Protein AF-A0A2N4XDA5-F1 (afdb_monomer_lite)

Radius of gyration: 23.91 Å; chains: 1; bounding box: 59×60×75 Å

pLDDT: mean 78.43, std 13.92, range [38.91, 96.31]

Secondary structure (DSSP, 8-state):
--------HHHHHHHHHHHHHHT-EEEEEE--STHHHH-S--EEEEEE-PPPHHHHHHHHHHHHT----GGGGSSSHHHHHHHHHHHHHHHHHHHHHHHHH-SHHHHHHHHHHHHHHHHHHS-HHHHHHHHHHHHHHH-HHHHHHHHHHHHHT-TTS-------PPP-

Structure (mmCIF, N/CA/C/O backbone):
data_AF-A0A2N4XDA5-F1
#
_entry.id   AF-A0A2N4XDA5-F1
#
loop_
_atom_site.group_PDB
_atom_site.id
_atom_site.type_symbol
_atom_site.label_atom_id
_atom_site.label_alt_id
_atom_site.label_comp_id
_atom_site.label_asym_id
_atom_site.label_entity_id
_atom_site.label_seq_id
_atom_site.pdbx_PDB_ins_code
_atom_site.Cartn_x
_atom_site.Cartn_y
_atom_site.Cartn_z
_atom_site.occupancy
_atom_site.B_iso_or_equiv
_atom_site.auth_seq_id
_atom_site.auth_comp_id
_atom_site.auth_asym_id
_atom_site.auth_atom_id
_atom_site.pdbx_PDB_model_num
ATOM 1 N N . MET A 1 1 ? 40.075 -31.226 -6.809 1.00 38.91 1 MET A N 1
ATOM 2 C CA . MET A 1 1 ? 40.296 -29.838 -7.259 1.00 38.91 1 MET A CA 1
ATOM 3 C C . MET A 1 1 ? 39.032 -29.074 -6.913 1.00 38.91 1 MET A C 1
ATOM 5 O O . MET A 1 1 ? 38.070 -29.148 -7.659 1.00 38.91 1 MET A O 1
ATOM 9 N N . PHE A 1 2 ? 38.969 -28.500 -5.709 1.00 46.88 2 PHE A N 1
ATOM 10 C CA . PHE A 1 2 ? 37.828 -27.682 -5.305 1.00 46.88 2 PHE A CA 1
ATOM 11 C C . PHE A 1 2 ? 38.041 -26.303 -5.912 1.00 46.88 2 PHE A C 1
ATOM 13 O O . PHE A 1 2 ? 38.997 -25.608 -5.574 1.00 46.88 2 PHE A O 1
ATOM 20 N N . GLU A 1 3 ? 37.215 -25.983 -6.897 1.00 49.53 3 GLU A N 1
ATOM 21 C CA . GLU A 1 3 ? 37.146 -24.672 -7.518 1.00 49.53 3 GLU A CA 1
ATOM 22 C C . GLU A 1 3 ? 36.854 -23.653 -6.411 1.00 49.53 3 GLU A C 1
ATOM 24 O O . GLU A 1 3 ? 35.867 -23.784 -5.683 1.00 49.53 3 GLU A O 1
ATOM 29 N N . ASN A 1 4 ? 37.750 -22.680 -6.226 1.00 51.00 4 ASN A N 1
ATOM 30 C CA . ASN A 1 4 ? 37.496 -21.543 -5.354 1.00 51.00 4 ASN A CA 1
ATOM 31 C C . ASN A 1 4 ? 36.300 -20.784 -5.938 1.00 51.00 4 ASN A C 1
ATOM 33 O O . ASN A 1 4 ? 36.462 -19.951 -6.829 1.00 51.00 4 ASN A O 1
ATOM 37 N N . LEU A 1 5 ? 35.097 -21.100 -5.454 1.00 59.81 5 LEU A N 1
ATOM 38 C CA . LEU A 1 5 ? 33.917 -20.263 -5.605 1.00 59.81 5 LEU A CA 1
ATOM 39 C C . LEU A 1 5 ? 34.276 -18.913 -4.992 1.00 59.81 5 LEU A C 1
ATOM 41 O O . LEU A 1 5 ? 34.318 -18.755 -3.775 1.00 59.81 5 LEU A O 1
ATOM 45 N N . ASN A 1 6 ? 34.640 -17.982 -5.865 1.00 66.69 6 ASN A N 1
ATOM 46 C CA . ASN A 1 6 ? 35.059 -16.634 -5.532 1.00 66.69 6 ASN A CA 1
ATOM 47 C C . ASN A 1 6 ? 33.872 -15.949 -4.835 1.00 66.69 6 ASN A C 1
ATOM 49 O O . ASN A 1 6 ? 32.930 -15.504 -5.494 1.00 66.69 6 ASN A O 1
ATOM 53 N N . PHE A 1 7 ? 33.856 -15.988 -3.500 1.00 73.88 7 PHE A N 1
ATOM 54 C CA . PHE A 1 7 ? 32.813 -15.383 -2.682 1.00 73.88 7 PHE A CA 1
ATOM 55 C C . PHE A 1 7 ? 32.861 -13.873 -2.908 1.00 73.88 7 PHE A C 1
ATOM 57 O O . PHE A 1 7 ? 33.803 -13.208 -2.482 1.00 73.88 7 PHE A O 1
ATOM 64 N N . ASP A 1 8 ? 31.872 -13.346 -3.629 1.00 84.56 8 ASP A N 1
ATOM 65 C CA . ASP A 1 8 ? 31.726 -11.912 -3.856 1.00 84.56 8 ASP A CA 1
ATOM 66 C C . ASP A 1 8 ? 30.859 -11.326 -2.730 1.00 84.56 8 ASP A C 1
ATOM 68 O O . ASP A 1 8 ? 29.635 -11.515 -2.749 1.00 84.56 8 ASP A O 1
ATOM 72 N N . PRO A 1 9 ? 31.459 -10.626 -1.747 1.00 85.44 9 PRO A N 1
ATOM 73 C CA . PRO A 1 9 ? 30.733 -10.106 -0.592 1.00 85.44 9 PRO A CA 1
ATOM 74 C C . PRO A 1 9 ? 29.618 -9.145 -1.011 1.00 85.44 9 PRO A C 1
ATOM 76 O O . PRO A 1 9 ? 28.549 -9.156 -0.412 1.00 85.44 9 PRO A O 1
ATOM 79 N N . ARG A 1 10 ? 29.797 -8.397 -2.109 1.00 78.38 10 ARG A N 1
ATOM 80 C CA . ARG A 1 10 ? 28.781 -7.451 -2.590 1.00 78.38 10 ARG A CA 1
ATOM 81 C C . ARG A 1 10 ? 27.543 -8.161 -3.121 1.00 78.38 10 ARG A C 1
ATOM 83 O O . ARG A 1 10 ? 26.430 -7.704 -2.899 1.00 78.38 10 ARG A O 1
ATOM 90 N N . ARG A 1 11 ? 27.713 -9.297 -3.802 1.00 78.56 11 ARG A N 1
ATOM 91 C CA . ARG A 1 11 ? 26.576 -10.111 -4.262 1.00 78.56 11 ARG A CA 1
ATOM 92 C C . ARG A 1 11 ? 25.841 -10.767 -3.103 1.00 78.56 11 ARG A C 1
ATOM 94 O O . ARG A 1 11 ? 24.620 -10.868 -3.164 1.00 78.56 11 ARG A O 1
ATOM 101 N N . ALA A 1 12 ? 26.564 -11.193 -2.069 1.00 79.12 12 ALA A N 1
ATOM 102 C CA . ALA A 1 12 ? 25.955 -11.722 -0.855 1.00 79.12 12 ALA A CA 1
ATOM 103 C C . ALA A 1 12 ? 25.144 -10.639 -0.121 1.00 79.12 12 ALA A C 1
ATOM 105 O O . ALA A 1 12 ? 23.977 -10.867 0.180 1.00 79.12 12 ALA A O 1
ATOM 106 N N . GLU A 1 13 ? 25.704 -9.438 0.053 1.00 75.69 13 GLU A N 1
ATOM 107 C CA . GLU A 1 13 ? 25.011 -8.276 0.633 1.00 75.69 13 GLU A CA 1
ATOM 108 C C . GLU A 1 13 ? 23.758 -7.885 -0.167 1.00 75.69 13 GLU A C 1
ATOM 110 O O . GLU A 1 13 ? 22.692 -7.669 0.409 1.00 75.69 13 GLU A O 1
ATOM 115 N N . MET A 1 14 ? 23.853 -7.846 -1.503 1.00 71.94 14 MET A N 1
ATOM 116 C CA . MET A 1 14 ? 22.703 -7.579 -2.376 1.00 71.94 14 MET A CA 1
ATOM 117 C C . MET A 1 14 ? 21.626 -8.660 -2.250 1.00 71.94 14 MET A C 1
ATOM 119 O O . MET A 1 14 ? 20.447 -8.342 -2.138 1.00 71.94 14 MET A O 1
ATOM 123 N N . HIS A 1 15 ? 22.021 -9.934 -2.227 1.00 69.25 15 HIS A N 1
ATOM 124 C CA . HIS A 1 15 ? 21.086 -11.044 -2.074 1.00 69.25 15 HIS A CA 1
ATOM 125 C C . HIS A 1 15 ? 20.384 -11.021 -0.711 1.00 69.25 15 HIS A C 1
ATOM 127 O O . HIS A 1 15 ? 19.183 -11.267 -0.632 1.00 69.25 15 HIS A O 1
ATOM 133 N N . GLU A 1 16 ? 21.098 -10.687 0.364 1.00 71.38 16 GLU A N 1
ATOM 134 C CA . GLU A 1 16 ? 20.498 -10.508 1.687 1.00 71.38 16 GLU A CA 1
ATOM 135 C C . GLU A 1 16 ? 19.517 -9.332 1.713 1.00 71.38 16 GLU A C 1
ATOM 137 O O . GLU A 1 16 ? 18.414 -9.473 2.247 1.00 71.38 16 GLU A O 1
ATOM 142 N N . ALA A 1 17 ? 19.865 -8.203 1.088 1.00 68.56 17 ALA A N 1
ATOM 143 C CA . ALA A 1 17 ? 18.956 -7.071 0.939 1.00 68.56 17 ALA A CA 1
ATOM 144 C C . ALA A 1 17 ? 17.689 -7.463 0.158 1.00 68.56 17 ALA A C 1
ATOM 146 O O . ALA A 1 17 ? 16.580 -7.180 0.614 1.00 68.56 17 ALA A O 1
ATOM 147 N N . ASP A 1 18 ? 17.829 -8.198 -0.948 1.00 67.06 18 ASP A N 1
ATOM 148 C CA . ASP A 1 18 ? 16.703 -8.722 -1.729 1.00 67.06 18 ASP A CA 1
ATOM 149 C C . ASP A 1 18 ? 15.836 -9.682 -0.908 1.00 67.06 18 ASP A C 1
ATOM 151 O O . ASP A 1 18 ? 14.608 -9.629 -0.972 1.00 67.06 18 ASP A O 1
ATOM 155 N N . VAL A 1 19 ? 16.437 -10.556 -0.096 1.00 66.62 19 VAL A N 1
ATOM 156 C CA . VAL A 1 19 ? 15.701 -11.461 0.802 1.00 66.62 19 VAL A CA 1
ATOM 157 C C . VAL A 1 19 ? 14.925 -10.672 1.859 1.00 66.62 19 VAL A C 1
ATOM 159 O O . VAL A 1 19 ? 13.784 -11.021 2.169 1.00 66.62 19 VAL A O 1
ATOM 162 N N . LEU A 1 20 ? 15.501 -9.598 2.401 1.00 68.31 20 LEU A N 1
ATOM 163 C CA . LEU A 1 20 ? 14.825 -8.719 3.357 1.00 68.31 20 LEU A CA 1
ATOM 164 C C . LEU A 1 20 ? 13.674 -7.938 2.710 1.00 68.31 20 LEU A C 1
ATOM 166 O O . LEU A 1 20 ? 12.606 -7.839 3.313 1.00 68.31 20 LEU A O 1
ATOM 170 N N . ILE A 1 21 ? 13.852 -7.452 1.479 1.00 69.12 21 ILE A N 1
ATOM 171 C CA . ILE A 1 21 ? 12.797 -6.795 0.693 1.00 69.12 21 ILE A CA 1
ATOM 172 C C . ILE A 1 21 ? 11.663 -7.786 0.390 1.00 69.12 21 ILE A C 1
ATOM 174 O O . ILE A 1 21 ? 10.490 -7.470 0.594 1.00 69.12 21 ILE A O 1
ATOM 178 N N . ASN A 1 22 ? 12.000 -9.013 -0.018 1.00 66.50 22 ASN A N 1
ATOM 179 C CA . ASN A 1 22 ? 11.030 -10.054 -0.365 1.00 66.50 22 ASN A CA 1
ATOM 180 C C . ASN A 1 22 ? 10.222 -10.574 0.830 1.00 66.50 22 ASN A C 1
ATOM 182 O O . ASN A 1 22 ? 9.087 -11.009 0.651 1.00 66.50 22 ASN A O 1
ATOM 186 N N . ARG A 1 23 ? 10.756 -10.510 2.058 1.00 69.12 23 ARG A N 1
ATOM 187 C CA . ARG A 1 23 ? 9.995 -10.868 3.273 1.00 69.12 23 ARG A CA 1
ATOM 188 C C . ARG A 1 23 ? 8.797 -9.947 3.523 1.00 69.12 23 ARG A C 1
ATOM 190 O O . ARG A 1 23 ? 7.882 -10.343 4.250 1.00 69.12 23 ARG A O 1
ATOM 197 N N . GLY A 1 24 ? 8.795 -8.759 2.917 1.00 75.75 24 GLY A N 1
ATOM 198 C CA . GLY A 1 24 ? 7.708 -7.798 3.011 1.00 75.75 24 GLY A CA 1
ATOM 199 C C . GLY A 1 24 ? 7.525 -7.198 4.408 1.00 75.75 24 GLY A C 1
ATOM 200 O O . GLY A 1 24 ? 8.136 -7.617 5.393 1.00 75.75 24 GLY A O 1
ATOM 201 N N . VAL A 1 25 ? 6.643 -6.204 4.523 1.00 84.12 25 VAL A N 1
ATOM 202 C CA . VAL A 1 25 ? 6.244 -5.643 5.824 1.00 84.12 25 VAL A CA 1
ATOM 203 C C . VAL A 1 25 ? 4.979 -6.307 6.318 1.00 84.12 25 VAL A C 1
ATOM 205 O O . VAL A 1 25 ? 3.942 -6.302 5.654 1.00 84.12 25 VAL A O 1
ATOM 208 N N . GLN A 1 26 ? 5.053 -6.815 7.543 1.00 88.69 26 GLN A N 1
ATOM 209 C CA . GLN A 1 26 ? 3.898 -7.318 8.264 1.00 88.69 26 GLN A CA 1
ATOM 210 C C . GLN A 1 26 ? 3.312 -6.226 9.154 1.00 88.69 26 GLN A C 1
ATOM 212 O O . GLN A 1 26 ? 4.026 -5.521 9.870 1.00 88.69 26 GLN A O 1
ATOM 217 N N . PHE A 1 27 ? 1.991 -6.104 9.156 1.00 89.19 27 PHE A N 1
ATOM 218 C CA . PHE A 1 27 ? 1.276 -5.236 10.082 1.00 89.19 27 PHE A CA 1
ATOM 219 C C . PHE A 1 27 ? 0.039 -5.936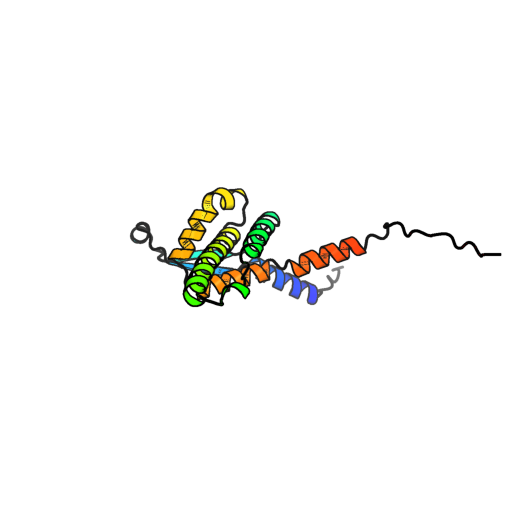 10.629 1.00 89.19 27 PHE A C 1
ATOM 221 O O . PHE A 1 27 ? -0.548 -6.814 9.994 1.00 89.19 27 PHE A O 1
ATOM 228 N N . THR A 1 28 ? -0.362 -5.553 11.839 1.00 89.00 28 THR A N 1
ATOM 229 C CA . THR A 1 28 ? -1.512 -6.145 12.516 1.00 89.00 28 THR A CA 1
ATOM 230 C C . THR A 1 28 ? -2.673 -5.164 12.591 1.00 89.00 28 THR A C 1
ATOM 232 O O . THR A 1 28 ? -2.497 -3.966 12.804 1.00 89.00 28 THR A O 1
ATOM 235 N N . VAL A 1 29 ? -3.884 -5.683 12.405 1.00 88.38 29 VAL A N 1
ATOM 236 C CA . VAL A 1 29 ? -5.132 -4.916 12.445 1.00 88.38 29 VAL A CA 1
ATOM 237 C C . VAL A 1 29 ? -6.108 -5.610 13.394 1.00 88.38 29 VAL A C 1
ATOM 239 O O . VAL A 1 29 ? -6.287 -6.830 13.307 1.00 88.38 29 VAL A O 1
ATOM 242 N N . PRO A 1 30 ? -6.776 -4.885 14.304 1.00 82.56 30 PRO A N 1
ATOM 243 C CA . PRO A 1 30 ? -7.724 -5.494 15.229 1.00 82.56 30 PRO A CA 1
ATOM 244 C C . PRO A 1 30 ? -8.940 -6.068 14.495 1.00 82.56 30 PRO A C 1
ATOM 246 O O . PRO A 1 30 ? -9.590 -5.374 13.722 1.00 82.56 30 PRO A O 1
ATOM 249 N N . LYS A 1 31 ? -9.328 -7.313 14.796 1.00 76.50 31 LYS A N 1
ATOM 250 C CA . LYS A 1 31 ? -10.609 -7.880 14.335 1.00 76.50 31 LYS A CA 1
ATOM 251 C C . LYS A 1 31 ? -11.731 -7.228 15.132 1.00 76.50 31 LYS A C 1
ATOM 253 O O . LYS A 1 31 ? -11.779 -7.510 16.319 1.00 76.50 31 LYS A O 1
ATOM 258 N N . ARG A 1 32 ? -12.621 -6.391 1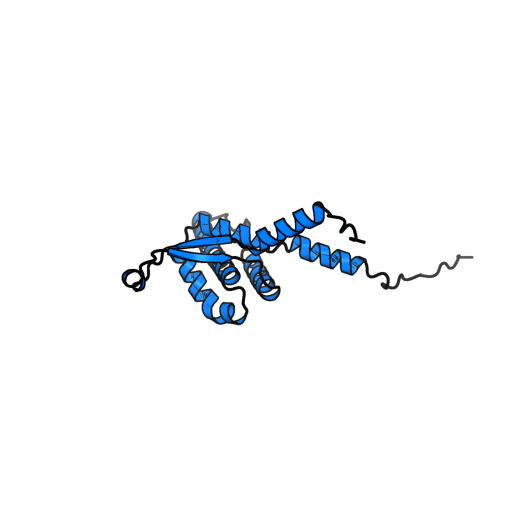4.583 1.00 65.50 32 ARG A N 1
ATOM 259 C CA . ARG A 1 32 ? -13.802 -5.871 15.332 1.00 65.50 32 ARG A CA 1
ATOM 260 C C . ARG A 1 32 ? -15.144 -6.528 14.961 1.00 65.50 32 ARG A C 1
ATOM 262 O O . ARG A 1 32 ? -16.170 -6.137 15.494 1.00 65.50 32 ARG A O 1
ATOM 269 N N . SER A 1 33 ? -15.143 -7.545 14.098 1.00 64.75 33 SER A N 1
ATOM 270 C CA . SER A 1 33 ? -16.360 -8.281 13.705 1.00 64.75 33 SER A CA 1
ATOM 271 C C . SER A 1 33 ? -16.902 -9.187 14.828 1.00 64.75 33 SER A C 1
ATOM 273 O O . SER A 1 33 ? -16.154 -9.557 15.728 1.00 64.75 33 SER A O 1
ATOM 275 N N . ILE A 1 34 ? -18.170 -9.613 14.726 1.00 60.75 34 ILE A N 1
ATOM 276 C CA . ILE A 1 34 ? -18.860 -10.599 15.591 1.00 60.75 34 ILE A CA 1
ATOM 277 C C . ILE A 1 34 ? -18.043 -11.906 15.706 1.00 60.75 34 ILE A C 1
ATOM 279 O O . ILE A 1 34 ? -17.988 -12.547 16.752 1.00 60.75 34 ILE A O 1
ATOM 283 N N . LEU A 1 35 ? -17.278 -12.235 14.660 1.00 54.75 35 LEU A N 1
ATOM 284 C CA . LEU A 1 35 ? -16.308 -13.337 14.626 1.00 54.75 35 LEU A CA 1
ATOM 285 C C . LEU A 1 35 ? -15.138 -13.187 15.625 1.00 54.75 35 LEU A C 1
ATOM 287 O O . LEU A 1 35 ? -14.382 -14.136 15.823 1.00 54.75 35 LEU A O 1
ATOM 291 N N . ARG A 1 36 ? -14.967 -12.020 16.267 1.00 59.88 36 ARG A N 1
ATOM 292 C CA . ARG A 1 36 ? -14.038 -11.804 17.392 1.00 59.88 36 ARG A CA 1
ATOM 293 C C . ARG A 1 36 ? -14.390 -12.706 18.572 1.00 59.88 36 ARG A C 1
ATOM 295 O O . ARG A 1 36 ? -13.476 -13.205 19.213 1.00 59.88 36 ARG A O 1
ATOM 302 N N . TYR A 1 37 ? -15.676 -12.920 18.847 1.00 60.72 37 TYR A N 1
ATOM 303 C CA . TYR A 1 37 ? -16.112 -13.756 19.969 1.00 60.72 37 TYR A CA 1
ATOM 304 C C . TYR A 1 37 ? -15.826 -15.244 19.727 1.00 60.72 37 TYR A C 1
ATOM 306 O O . TYR A 1 37 ? -15.566 -15.981 20.670 1.00 60.72 37 TYR A O 1
ATOM 314 N N . PHE A 1 38 ? -15.775 -15.662 18.459 1.00 62.28 38 PHE A N 1
ATOM 315 C CA . PHE A 1 38 ? -15.493 -17.043 18.056 1.00 62.28 38 PHE A CA 1
ATOM 316 C C . PHE A 1 38 ? -14.003 -17.330 17.803 1.00 62.28 38 PHE A C 1
ATOM 318 O O . PHE A 1 38 ? -13.624 -18.476 17.577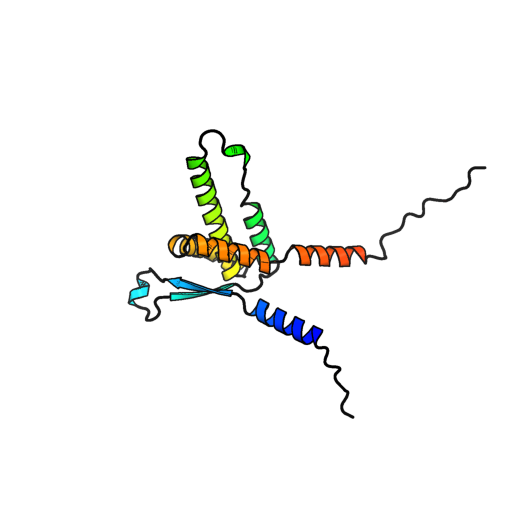 1.00 62.28 38 PHE A O 1
ATOM 325 N N . SER A 1 39 ? -13.128 -16.317 17.828 1.00 60.62 39 SER A N 1
ATOM 326 C CA . SER A 1 39 ? -11.707 -16.471 17.495 1.00 60.62 39 SER A CA 1
ATOM 327 C C . SER A 1 39 ? -10.811 -16.076 18.668 1.00 60.62 39 SER A C 1
ATOM 329 O O . SER A 1 39 ? -10.837 -14.935 19.121 1.00 60.62 39 SER A O 1
ATOM 331 N N . LYS A 1 40 ? -9.930 -16.991 19.106 1.00 63.75 40 LYS A N 1
ATOM 332 C CA . LYS A 1 40 ? -8.921 -16.728 20.156 1.00 63.75 40 LYS A CA 1
ATOM 333 C C . LYS A 1 40 ? -7.942 -15.599 19.788 1.00 63.75 40 LYS A C 1
ATOM 335 O O . LYS A 1 40 ? -7.363 -14.969 20.667 1.00 63.75 40 LYS A O 1
ATOM 340 N N . GLN A 1 41 ? -7.763 -15.318 18.495 1.00 63.66 41 GLN A N 1
ATOM 341 C CA . GLN A 1 41 ? -6.849 -14.283 18.009 1.00 63.66 41 GLN A CA 1
ATOM 342 C C . GLN A 1 41 ? -7.579 -12.965 17.735 1.00 63.66 41 GLN A C 1
ATOM 344 O O . GLN A 1 41 ? -8.336 -12.857 16.766 1.00 63.66 41 GLN A O 1
ATOM 349 N N . LYS A 1 42 ? -7.286 -11.945 18.553 1.00 76.00 42 LYS A N 1
ATOM 350 C CA . LYS A 1 42 ? -7.888 -10.598 18.484 1.00 76.00 42 LYS A CA 1
ATOM 351 C C . LYS A 1 42 ? -7.351 -9.728 17.334 1.00 76.00 42 LYS A C 1
ATOM 353 O O . LYS A 1 42 ? -8.003 -8.753 16.957 1.00 76.00 42 LYS A O 1
ATOM 358 N N . LEU A 1 43 ? -6.200 -10.082 16.762 1.00 83.31 43 LEU A N 1
ATOM 359 C CA . LEU A 1 43 ? -5.521 -9.353 15.684 1.00 83.31 43 LEU A CA 1
ATOM 360 C C . LEU A 1 43 ? -5.506 -10.188 14.388 1.00 83.31 43 LEU A C 1
ATOM 362 O O . LEU A 1 43 ? -5.515 -11.418 14.440 1.00 83.31 43 LEU A O 1
ATOM 366 N N . ARG A 1 44 ? -5.530 -9.527 13.225 1.00 86.00 44 ARG A N 1
ATOM 367 C CA . ARG A 1 44 ? -5.205 -10.104 11.906 1.00 86.00 44 ARG A CA 1
ATOM 368 C C . ARG A 1 44 ? -3.866 -9.552 11.459 1.00 86.00 44 ARG A C 1
ATOM 370 O O . ARG A 1 44 ? -3.707 -8.335 11.470 1.00 86.00 44 ARG A O 1
ATOM 377 N N . THR A 1 45 ? -2.960 -10.428 11.049 1.00 89.44 45 THR A N 1
ATOM 378 C CA . THR A 1 45 ? -1.697 -10.042 10.417 1.00 89.44 45 THR A CA 1
ATOM 379 C C . THR A 1 45 ? -1.887 -10.003 8.907 1.00 89.44 45 THR A C 1
ATOM 381 O O . THR A 1 45 ? -2.493 -10.911 8.339 1.00 89.44 45 THR A O 1
ATOM 384 N N . PHE A 1 46 ? -1.391 -8.945 8.280 1.00 92.06 46 PHE A N 1
ATOM 385 C CA . PHE A 1 46 ? -1.323 -8.778 6.835 1.00 92.06 46 PHE A CA 1
ATOM 386 C C . PHE A 1 46 ? 0.128 -8.532 6.441 1.00 92.06 46 PHE A C 1
ATOM 388 O O . PHE A 1 46 ? 0.858 -7.886 7.193 1.00 92.06 46 PHE A O 1
ATOM 395 N N . THR A 1 47 ? 0.515 -9.021 5.268 1.00 91.19 47 THR A N 1
ATOM 396 C CA . THR A 1 47 ? 1.860 -8.854 4.710 1.00 91.19 47 THR A CA 1
ATOM 397 C C . THR A 1 47 ? 1.758 -8.050 3.422 1.00 91.19 47 THR A C 1
ATOM 399 O O . THR A 1 47 ? 0.847 -8.271 2.626 1.00 91.19 47 THR A O 1
ATOM 402 N N . ILE A 1 48 ? 2.670 -7.101 3.242 1.00 90.50 48 ILE A N 1
ATOM 403 C CA . ILE A 1 48 ? 2.883 -6.367 1.996 1.00 90.50 48 ILE A CA 1
ATOM 404 C C . ILE A 1 48 ? 4.217 -6.833 1.439 1.00 90.50 48 ILE A C 1
ATOM 406 O O . ILE A 1 48 ? 5.253 -6.543 2.030 1.00 90.50 48 ILE A O 1
ATOM 410 N N . GLU A 1 49 ? 4.170 -7.551 0.328 1.00 87.00 49 GLU A N 1
ATOM 411 C CA . GLU A 1 49 ? 5.341 -8.038 -0.403 1.00 87.00 49 GLU A CA 1
ATOM 412 C C . GLU A 1 49 ? 5.595 -7.158 -1.634 1.00 87.00 49 GLU A C 1
ATOM 414 O O . GLU A 1 49 ? 4.811 -6.251 -1.939 1.00 87.00 49 GLU A O 1
ATOM 419 N N . GLN A 1 50 ? 6.675 -7.438 -2.364 1.00 85.19 50 GLN A N 1
ATOM 420 C CA . GLN A 1 50 ? 6.922 -6.789 -3.647 1.00 85.19 50 GLN A CA 1
ATOM 421 C C . GLN A 1 50 ? 5.755 -7.065 -4.618 1.00 85.19 50 GLN A C 1
ATOM 423 O O . GLN A 1 50 ? 5.365 -8.224 -4.815 1.00 85.19 50 GLN A O 1
ATOM 428 N N . PRO A 1 51 ? 5.148 -6.027 -5.222 1.00 88.94 51 PRO A N 1
ATOM 429 C CA . PRO A 1 51 ? 4.020 -6.230 -6.117 1.00 88.94 51 PRO A CA 1
ATOM 430 C C . PRO A 1 51 ? 4.454 -6.862 -7.440 1.00 88.94 51 PRO A C 1
ATOM 432 O O . PRO A 1 51 ? 5.512 -6.553 -7.985 1.00 88.94 51 PRO A O 1
ATOM 435 N N . TYR A 1 52 ? 3.578 -7.678 -8.025 1.00 90.38 52 TYR A N 1
ATOM 436 C CA . TYR A 1 52 ? 3.715 -8.063 -9.430 1.00 90.38 52 TYR A CA 1
ATOM 437 C C . TYR A 1 52 ? 3.506 -6.855 -10.349 1.00 90.38 52 TYR A C 1
ATOM 439 O O . TYR A 1 52 ? 2.763 -5.938 -10.006 1.00 90.38 52 TYR A O 1
ATOM 447 N N . LEU A 1 53 ? 4.051 -6.901 -11.568 1.00 87.62 53 LEU A N 1
ATOM 448 C CA . LEU A 1 53 ? 3.965 -5.798 -12.535 1.00 87.62 53 LEU A CA 1
ATOM 449 C C . LEU A 1 53 ? 2.525 -5.301 -12.786 1.00 87.62 53 LEU A C 1
ATOM 451 O O . LEU A 1 53 ? 2.287 -4.101 -12.841 1.00 87.62 53 LEU A O 1
ATOM 455 N N . GLY A 1 54 ? 1.539 -6.202 -12.873 1.00 90.12 54 GLY A N 1
ATOM 456 C CA . GLY A 1 54 ? 0.130 -5.804 -13.030 1.00 90.12 54 GLY A CA 1
ATOM 457 C C . GLY A 1 54 ? -0.496 -5.192 -11.766 1.00 90.12 54 GLY A C 1
ATOM 458 O O . GLY A 1 54 ? -1.370 -4.331 -11.853 1.00 90.12 54 GLY A O 1
ATOM 459 N N . THR A 1 55 ? -0.047 -5.612 -10.579 1.00 92.25 55 THR A N 1
ATOM 460 C CA . THR A 1 55 ? -0.425 -4.973 -9.308 1.00 92.25 55 THR A CA 1
ATOM 461 C C . THR A 1 55 ? 0.197 -3.579 -9.229 1.00 92.25 55 THR A C 1
ATOM 463 O O . THR A 1 55 ? -0.478 -2.629 -8.845 1.00 92.25 55 THR A O 1
ATOM 466 N N . LEU A 1 56 ? 1.462 -3.456 -9.635 1.00 90.31 56 LEU A N 1
ATOM 467 C CA . LEU A 1 56 ? 2.204 -2.204 -9.691 1.00 90.31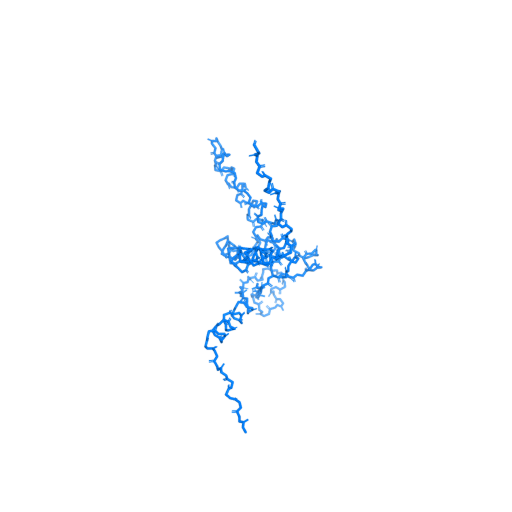 56 LEU A CA 1
ATOM 468 C C . LEU A 1 56 ? 1.524 -1.187 -10.614 1.00 90.31 56 LEU A C 1
ATOM 470 O O . LEU A 1 56 ? 1.329 -0.050 -10.206 1.00 90.31 56 LEU A O 1
ATOM 474 N N . ASP A 1 57 ? 1.082 -1.605 -11.799 1.00 90.25 57 ASP A N 1
ATOM 475 C CA . ASP A 1 57 ? 0.297 -0.772 -12.722 1.00 90.25 57 ASP A CA 1
ATOM 476 C C . ASP A 1 57 ? -0.990 -0.230 -12.068 1.00 90.25 57 ASP A C 1
ATOM 478 O O . ASP A 1 57 ? -1.275 0.969 -12.089 1.00 90.25 57 ASP A O 1
ATOM 482 N N . THR A 1 58 ? -1.715 -1.099 -11.355 1.00 91.75 58 THR A N 1
ATOM 483 C CA . THR A 1 58 ? -2.917 -0.700 -10.603 1.00 91.75 58 THR A CA 1
ATOM 484 C C . THR A 1 58 ? -2.586 0.312 -9.498 1.00 91.75 58 THR A C 1
ATOM 486 O O . THR A 1 58 ? -3.324 1.278 -9.298 1.00 91.75 58 THR A O 1
ATOM 489 N N . LEU A 1 59 ? -1.477 0.111 -8.778 1.00 91.81 59 LEU A N 1
ATOM 490 C CA . LEU A 1 59 ? -1.004 1.030 -7.740 1.00 91.81 59 LEU A CA 1
ATOM 491 C C . LEU A 1 59 ? -0.587 2.384 -8.323 1.00 91.81 59 LEU A C 1
ATOM 493 O O . LEU A 1 59 ? -0.935 3.409 -7.745 1.00 91.81 59 LEU A O 1
ATOM 497 N N . SER A 1 60 ? 0.091 2.401 -9.472 1.00 89.12 60 SER A N 1
ATOM 498 C CA . SER A 1 60 ? 0.477 3.626 -10.179 1.00 89.12 60 SER A CA 1
ATOM 499 C C . SER A 1 60 ? -0.744 4.471 -10.531 1.00 89.12 60 SER A C 1
ATOM 501 O O . SER A 1 60 ? -0.782 5.656 -10.206 1.00 89.12 60 SER A O 1
ATOM 503 N N . HIS A 1 61 ? -1.787 3.860 -11.101 1.00 89.31 61 HIS A N 1
ATOM 504 C CA . HIS A 1 61 ? -3.051 4.553 -11.368 1.00 89.31 61 HIS A CA 1
ATOM 505 C C . HIS A 1 61 ? -3.693 5.122 -10.097 1.00 89.31 61 HIS A C 1
ATOM 507 O O . HIS A 1 61 ? -4.201 6.245 -10.099 1.00 89.31 61 HIS A O 1
ATOM 513 N N . LEU A 1 62 ? -3.648 4.369 -8.996 1.00 89.75 62 LEU A N 1
ATOM 514 C CA . LEU A 1 62 ? -4.149 4.830 -7.706 1.00 89.75 62 LEU A CA 1
ATOM 515 C C . LEU A 1 62 ? -3.365 6.031 -7.179 1.00 89.75 62 LEU A C 1
ATOM 517 O O . LEU A 1 62 ? -3.993 7.000 -6.759 1.00 89.75 62 LEU A O 1
ATOM 521 N N . PHE A 1 63 ? -2.035 6.000 -7.229 1.00 87.62 63 PHE A N 1
ATOM 522 C CA . PHE A 1 63 ? -1.197 7.101 -6.756 1.00 87.62 63 PHE A CA 1
ATOM 523 C C . PHE A 1 63 ? -1.343 8.362 -7.598 1.00 87.62 63 PHE A C 1
ATOM 525 O O . PHE A 1 63 ? -1.464 9.436 -7.021 1.00 87.62 63 PHE A O 1
ATOM 532 N N . LEU A 1 64 ? -1.439 8.238 -8.924 1.00 86.12 64 LEU A N 1
ATOM 533 C CA . LEU A 1 64 ? -1.730 9.375 -9.804 1.00 86.12 64 LEU A CA 1
ATOM 534 C C . LEU A 1 64 ? -3.075 10.027 -9.471 1.00 86.12 64 LEU A C 1
ATOM 536 O O . LEU A 1 64 ? -3.221 11.235 -9.574 1.00 86.12 64 LEU A O 1
ATOM 540 N N . SER A 1 65 ? -4.057 9.241 -9.019 1.00 84.12 65 SER A N 1
ATOM 541 C CA . SER A 1 65 ? -5.346 9.793 -8.603 1.00 84.12 65 SER A CA 1
ATOM 542 C C . SER A 1 65 ? -5.289 10.549 -7.268 1.00 84.12 65 SER A C 1
ATOM 544 O O . SER A 1 65 ? -6.237 11.267 -6.948 1.00 84.12 65 SER A O 1
ATOM 546 N N . ILE A 1 66 ? -4.233 10.388 -6.459 1.00 81.38 66 ILE A N 1
ATOM 547 C CA . ILE A 1 66 ? -4.006 11.149 -5.218 1.00 81.38 66 ILE A CA 1
ATOM 548 C C . ILE A 1 66 ? -3.317 12.464 -5.601 1.00 81.38 66 ILE A C 1
ATOM 550 O O . ILE A 1 66 ? -2.173 12.723 -5.246 1.00 81.38 66 ILE A O 1
ATOM 554 N N . GLU A 1 67 ? -4.003 13.279 -6.390 1.00 62.47 67 GLU A N 1
ATOM 555 C CA . GLU A 1 67 ? -3.500 14.580 -6.810 1.00 62.47 67 GLU A CA 1
ATOM 556 C C . GLU A 1 67 ? -3.987 15.643 -5.818 1.00 62.47 67 GLU A C 1
ATOM 558 O O . GLU A 1 67 ? -5.181 15.740 -5.517 1.00 62.47 67 GLU A O 1
ATOM 563 N N . PHE A 1 68 ? -3.045 16.394 -5.247 1.00 60.44 68 PHE A N 1
ATOM 564 C CA . PHE A 1 68 ? -3.321 17.505 -4.342 1.00 60.44 68 PHE A CA 1
ATOM 565 C C . PHE A 1 68 ? -3.313 18.795 -5.157 1.00 60.44 68 PHE A C 1
ATOM 567 O O . PHE A 1 68 ? -2.261 19.218 -5.624 1.00 60.44 68 PHE A O 1
ATOM 574 N N . ASN A 1 69 ? -4.479 19.417 -5.330 1.00 55.75 69 ASN A N 1
ATOM 575 C CA . ASN A 1 69 ? -4.560 20.729 -5.958 1.00 55.75 69 ASN A CA 1
ATOM 576 C C . ASN A 1 69 ? -4.410 21.819 -4.883 1.00 55.75 69 ASN A C 1
ATOM 578 O O . ASN A 1 69 ? -5.340 22.089 -4.121 1.00 55.75 69 ASN A O 1
ATOM 582 N N . GLU A 1 70 ? -3.213 22.397 -4.801 1.00 54.97 70 GLU A N 1
ATOM 583 C CA . GLU A 1 70 ? -2.841 23.438 -3.835 1.00 54.97 70 GLU A CA 1
ATOM 584 C C . GLU A 1 70 ? -3.579 24.769 -4.096 1.00 54.97 70 GLU A C 1
ATOM 586 O O . GLU A 1 70 ? -3.844 25.528 -3.164 1.00 54.97 70 GLU A O 1
ATOM 591 N N . GLU A 1 71 ? -4.024 25.011 -5.335 1.00 58.22 71 GLU A N 1
ATOM 592 C CA . GLU A 1 71 ? -4.681 26.256 -5.761 1.00 58.22 71 GLU A CA 1
ATOM 593 C C . GLU A 1 71 ? -6.121 26.410 -5.227 1.00 58.22 71 GLU A C 1
ATOM 595 O O . GLU A 1 71 ? -6.669 27.511 -5.212 1.00 58.22 71 GLU A O 1
ATOM 600 N N . MET A 1 72 ? -6.746 25.333 -4.733 1.00 54.41 72 MET A N 1
ATOM 601 C CA . MET A 1 72 ? -8.156 25.328 -4.297 1.00 54.41 72 MET A CA 1
ATOM 602 C C . MET A 1 72 ? -8.378 25.754 -2.830 1.00 54.41 72 MET A C 1
ATOM 604 O O . MET A 1 72 ? -9.511 25.768 -2.347 1.00 54.41 72 MET A O 1
ATOM 608 N N . LEU A 1 73 ? -7.319 26.099 -2.092 1.00 58.47 73 LEU A N 1
ATOM 609 C CA . LEU A 1 73 ? -7.365 26.395 -0.651 1.00 58.47 73 LEU A CA 1
ATOM 610 C C . LEU A 1 73 ? -7.800 27.835 -0.290 1.00 58.47 73 LEU A C 1
ATOM 612 O O . LEU A 1 73 ? -7.792 28.174 0.890 1.00 58.47 73 LEU A O 1
ATOM 616 N N . SER A 1 74 ? -8.185 28.693 -1.242 1.00 63.56 74 SER A N 1
ATOM 617 C CA . SER A 1 74 ? -8.238 30.152 -1.022 1.00 63.56 74 SER A CA 1
ATOM 618 C C . SER A 1 74 ? -9.472 30.716 -0.289 1.00 63.56 74 SER A C 1
ATOM 620 O O . SER A 1 74 ? -9.319 31.722 0.398 1.00 63.56 74 SER A O 1
ATOM 622 N N . GLU A 1 75 ? -10.663 30.101 -0.348 1.00 62.72 75 GLU A N 1
ATOM 623 C CA . GLU A 1 75 ? -11.877 30.688 0.281 1.00 62.72 75 GLU A CA 1
ATOM 624 C C . GLU A 1 75 ? -12.600 29.779 1.299 1.00 62.72 75 GLU A C 1
ATOM 626 O O . GLU A 1 75 ? -13.205 30.276 2.244 1.00 62.72 75 GLU A O 1
ATOM 631 N N . ASN A 1 76 ? -12.491 28.448 1.180 1.00 65.06 76 ASN A N 1
ATOM 632 C CA . ASN A 1 76 ? -13.069 27.459 2.114 1.00 65.06 76 ASN A CA 1
ATOM 633 C C . ASN A 1 76 ? -12.037 26.400 2.541 1.00 65.06 76 ASN A C 1
ATOM 635 O O . ASN A 1 76 ? -12.329 25.201 2.621 1.00 65.06 76 ASN A O 1
ATOM 639 N N . ALA A 1 77 ? -10.818 26.866 2.828 1.00 72.88 77 ALA A N 1
ATOM 640 C CA . ALA A 1 77 ? -9.617 26.060 3.040 1.00 72.88 77 ALA A CA 1
ATOM 641 C C . ALA A 1 77 ? -9.840 24.809 3.906 1.00 72.88 77 ALA A C 1
ATOM 643 O O . ALA A 1 77 ? -9.429 23.711 3.547 1.00 72.88 77 ALA A O 1
ATOM 644 N N . LEU A 1 78 ? -10.524 24.954 5.046 1.00 79.06 78 LEU A N 1
ATOM 645 C CA . LEU A 1 78 ? -10.662 23.870 6.020 1.00 79.06 78 LEU A CA 1
ATOM 646 C C . LEU A 1 78 ? -11.676 22.796 5.601 1.00 79.06 78 LEU A C 1
ATOM 648 O O . LEU A 1 78 ? -11.449 21.610 5.847 1.00 79.06 78 LEU A O 1
ATOM 652 N N . ALA A 1 79 ? -12.811 23.190 5.020 1.00 79.75 79 ALA A N 1
ATOM 653 C CA . ALA A 1 79 ? -13.834 22.244 4.576 1.00 79.75 79 ALA A CA 1
ATOM 654 C C . ALA A 1 79 ? -13.335 21.445 3.366 1.00 79.75 79 ALA A C 1
ATOM 656 O O . ALA A 1 79 ? -13.463 20.218 3.345 1.00 79.75 79 ALA A O 1
ATOM 657 N N . GLU A 1 80 ? -12.678 22.123 2.424 1.00 77.12 80 GLU A N 1
ATOM 658 C CA . GLU A 1 80 ? -12.107 21.475 1.247 1.00 77.12 80 GLU A CA 1
ATOM 659 C C . GLU A 1 80 ? -10.898 20.607 1.618 1.00 77.12 80 GLU A C 1
ATOM 661 O O . GLU A 1 80 ? -10.825 19.455 1.195 1.00 77.12 80 GLU A O 1
ATOM 666 N N . ALA A 1 81 ? -10.027 21.057 2.531 1.00 76.56 81 ALA A N 1
ATOM 667 C CA . ALA A 1 81 ? -8.934 20.231 3.049 1.00 76.56 81 ALA A CA 1
ATOM 668 C C . ALA A 1 81 ? -9.440 18.941 3.713 1.00 76.56 81 ALA A C 1
ATOM 670 O O . ALA A 1 81 ? -8.863 17.869 3.510 1.00 76.56 81 ALA A O 1
ATOM 671 N N . LYS A 1 82 ? -10.539 19.003 4.482 1.00 81.12 82 LYS A N 1
ATOM 672 C CA . LYS A 1 82 ? -11.171 17.807 5.069 1.00 81.12 82 LYS A CA 1
ATOM 673 C C . LYS A 1 82 ? -11.713 16.866 3.994 1.00 81.12 82 LYS A C 1
ATOM 675 O O . LYS A 1 82 ? -11.563 15.651 4.136 1.00 81.12 82 LYS A O 1
ATOM 680 N N . ARG A 1 83 ? -12.320 17.406 2.933 1.00 81.62 83 ARG A N 1
ATOM 681 C CA . ARG A 1 83 ? -12.857 16.624 1.812 1.00 81.62 83 ARG A CA 1
ATOM 682 C C . ARG A 1 83 ? -11.744 15.912 1.048 1.00 81.62 83 ARG A C 1
ATOM 684 O O . ARG A 1 83 ? -11.782 14.688 0.934 1.00 81.62 83 ARG A O 1
ATOM 691 N N . ILE A 1 84 ? -10.714 16.656 0.647 1.00 80.94 84 ILE A N 1
ATOM 692 C CA . ILE A 1 84 ? -9.518 16.133 -0.024 1.00 80.94 84 ILE A CA 1
ATOM 693 C C . ILE A 1 84 ? -8.860 15.059 0.844 1.00 80.94 84 ILE A C 1
ATOM 695 O O . ILE A 1 84 ? -8.593 13.957 0.375 1.00 80.94 84 ILE A O 1
ATOM 699 N N . THR A 1 85 ? -8.678 15.320 2.141 1.00 81.50 85 THR A N 1
ATOM 700 C CA . THR A 1 85 ? -8.091 14.340 3.067 1.00 81.50 85 THR A CA 1
ATOM 701 C C . THR A 1 85 ? -8.921 13.056 3.138 1.00 81.50 85 THR A C 1
ATOM 703 O O . THR A 1 85 ? -8.356 11.963 3.136 1.00 81.50 85 THR A O 1
ATOM 706 N N . ALA A 1 86 ? -10.253 13.153 3.180 1.00 84.38 86 ALA A N 1
ATOM 707 C CA . ALA A 1 86 ? -11.125 11.982 3.231 1.00 84.38 86 ALA A CA 1
ATOM 708 C C . ALA A 1 86 ? -11.066 11.151 1.938 1.00 84.38 86 ALA A C 1
ATOM 710 O O . ALA A 1 86 ? -11.060 9.919 1.995 1.00 84.38 86 ALA A O 1
ATOM 711 N N . GLU A 1 87 ? -11.003 11.799 0.775 1.00 85.75 87 GLU A N 1
ATOM 712 C CA . GLU A 1 87 ? -10.856 11.117 -0.514 1.00 85.75 87 GLU A CA 1
ATOM 713 C C . GLU A 1 87 ? -9.475 10.480 -0.677 1.00 85.75 87 GLU A C 1
ATOM 715 O O . GLU A 1 87 ? -9.373 9.303 -1.035 1.00 85.75 87 GLU A O 1
ATOM 720 N N . SER A 1 88 ? -8.417 11.212 -0.331 1.00 85.56 88 SER A N 1
ATOM 721 C CA . SER A 1 88 ? -7.044 10.709 -0.337 1.00 85.56 88 SER A CA 1
ATOM 722 C C . SER A 1 88 ? -6.876 9.537 0.627 1.00 85.56 88 SER A C 1
ATOM 724 O O . SER A 1 88 ? -6.279 8.527 0.265 1.00 85.56 88 SER A O 1
ATOM 726 N N . ALA A 1 89 ? -7.492 9.581 1.813 1.00 88.88 89 ALA A N 1
ATOM 727 C CA . ALA A 1 89 ? -7.471 8.463 2.754 1.00 88.88 89 ALA A CA 1
ATOM 728 C C . ALA A 1 89 ? -8.114 7.192 2.172 1.00 88.88 89 ALA A C 1
ATOM 730 O O . ALA A 1 89 ? -7.583 6.095 2.357 1.00 88.88 89 ALA A O 1
ATOM 731 N N . LYS A 1 90 ? -9.223 7.316 1.425 1.00 92.25 90 LYS A N 1
ATOM 732 C CA . LYS A 1 90 ? -9.853 6.173 0.736 1.00 92.25 90 LYS A CA 1
ATOM 733 C C . LYS A 1 90 ? -8.928 5.570 -0.318 1.00 92.25 90 LYS A C 1
ATOM 735 O O . LYS A 1 90 ? -8.805 4.347 -0.386 1.00 92.25 90 LYS A O 1
ATOM 740 N N . LYS A 1 91 ? -8.256 6.413 -1.105 1.00 92.19 91 LYS A N 1
ATOM 741 C CA . LYS A 1 91 ? -7.284 5.984 -2.120 1.00 92.19 91 LYS A CA 1
ATOM 742 C C . LYS A 1 91 ? -6.072 5.299 -1.478 1.00 92.19 91 LYS A C 1
ATOM 744 O O . LYS A 1 91 ? -5.714 4.203 -1.897 1.00 92.19 91 LYS A O 1
ATOM 749 N N . CYS A 1 92 ? -5.526 5.845 -0.390 1.00 92.56 92 CYS A N 1
ATOM 750 C CA . CYS A 1 92 ? -4.455 5.204 0.382 1.00 92.56 92 CYS A CA 1
ATOM 751 C C . CYS A 1 92 ? -4.877 3.830 0.930 1.00 92.56 92 CYS A C 1
ATOM 753 O O . CYS A 1 92 ? -4.140 2.855 0.809 1.00 92.56 92 CYS A O 1
ATOM 755 N N . ALA A 1 93 ? -6.086 3.711 1.489 1.00 94.94 93 ALA A N 1
ATOM 756 C CA . ALA A 1 93 ? -6.605 2.431 1.976 1.00 94.94 93 ALA A CA 1
ATOM 757 C C . ALA A 1 93 ? -6.778 1.398 0.857 1.00 94.94 93 ALA A C 1
ATOM 759 O O . ALA A 1 93 ? -6.486 0.217 1.056 1.00 94.94 93 ALA A O 1
ATOM 760 N N . MET A 1 94 ? -7.209 1.843 -0.324 1.00 95.88 94 MET A N 1
ATOM 761 C CA . MET A 1 94 ? -7.281 1.000 -1.511 1.00 95.88 94 MET A CA 1
ATOM 762 C C . MET A 1 94 ? -5.890 0.563 -1.981 1.00 95.88 94 MET A C 1
ATOM 764 O O . MET A 1 94 ? -5.710 -0.617 -2.264 1.00 95.88 94 MET A O 1
ATOM 768 N N . ALA A 1 95 ? -4.893 1.452 -1.985 1.00 94.31 95 ALA A N 1
ATOM 769 C CA . ALA A 1 95 ? -3.516 1.098 -2.326 1.00 94.31 95 ALA A CA 1
ATOM 770 C C . ALA A 1 95 ? -2.973 0.012 -1.381 1.00 94.31 95 ALA A C 1
ATOM 772 O O . ALA A 1 95 ? -2.483 -1.017 -1.838 1.00 94.31 95 ALA A O 1
ATOM 773 N N . VAL A 1 96 ? -3.172 0.165 -0.067 1.00 94.81 96 VAL A N 1
ATOM 774 C CA . VAL A 1 96 ? -2.777 -0.856 0.920 1.00 94.81 96 VAL A CA 1
ATOM 775 C C . VAL A 1 96 ? -3.506 -2.184 0.687 1.00 94.81 96 VAL A C 1
ATOM 777 O O . VAL A 1 96 ? -2.885 -3.244 0.752 1.00 94.81 96 VAL A O 1
ATOM 780 N N . ALA A 1 97 ? -4.804 -2.162 0.375 1.00 96.31 97 ALA A N 1
ATOM 781 C CA . ALA A 1 97 ? -5.559 -3.374 0.055 1.00 96.31 97 ALA A CA 1
ATOM 782 C C . ALA A 1 97 ? -5.045 -4.078 -1.208 1.00 96.31 97 ALA A C 1
ATOM 784 O O . ALA A 1 97 ? -4.891 -5.299 -1.208 1.00 96.31 97 ALA A O 1
ATOM 785 N N . VAL A 1 98 ? -4.749 -3.323 -2.265 1.00 95.94 98 VAL A N 1
ATOM 786 C CA . VAL A 1 98 ? -4.189 -3.849 -3.515 1.00 95.94 98 VAL A CA 1
ATOM 787 C C . VAL A 1 98 ? -2.829 -4.503 -3.264 1.00 95.94 98 VAL A C 1
ATOM 789 O O . VAL A 1 98 ? -2.629 -5.645 -3.684 1.00 95.94 98 VAL A O 1
ATOM 792 N N . SER A 1 99 ? -1.945 -3.845 -2.509 1.00 93.69 99 SER A N 1
ATOM 793 C CA . SER A 1 99 ? -0.619 -4.375 -2.169 1.00 93.69 99 SER A CA 1
ATOM 794 C C . SER A 1 99 ? -0.672 -5.632 -1.300 1.00 93.69 99 SER A C 1
ATOM 796 O O . SER A 1 99 ? 0.117 -6.545 -1.507 1.00 93.69 99 SER A O 1
ATOM 798 N N . VAL A 1 100 ? -1.623 -5.726 -0.365 1.00 94.56 100 VAL A N 1
ATOM 799 C CA . VAL A 1 100 ? -1.815 -6.932 0.464 1.00 94.56 100 VAL A CA 1
ATOM 800 C C . VAL A 1 100 ? -2.361 -8.110 -0.352 1.00 94.56 100 VAL A C 1
ATOM 802 O O . VAL A 1 100 ? -2.047 -9.265 -0.072 1.00 94.56 100 VAL A O 1
ATOM 805 N N . LEU A 1 101 ? -3.220 -7.853 -1.343 1.00 95.12 101 LEU A N 1
ATOM 806 C CA . LEU A 1 101 ? -3.831 -8.916 -2.147 1.00 95.12 101 LEU A CA 1
ATOM 807 C C . LEU A 1 101 ? -2.904 -9.434 -3.250 1.00 95.12 101 LEU A C 1
ATOM 809 O O . LEU A 1 101 ? -2.970 -10.625 -3.566 1.00 95.12 101 LEU A O 1
ATOM 813 N N . ASN A 1 102 ? -2.119 -8.533 -3.851 1.00 93.88 102 ASN A N 1
ATOM 814 C CA . ASN A 1 102 ? -1.097 -8.784 -4.868 1.00 93.88 102 ASN A CA 1
ATOM 815 C C . ASN A 1 102 ? -1.491 -9.831 -5.934 1.00 93.88 102 ASN A C 1
ATOM 817 O O . ASN A 1 102 ? -0.738 -10.742 -6.260 1.00 93.88 102 ASN A O 1
ATOM 821 N N . SER A 1 103 ? -2.723 -9.774 -6.444 1.00 94.19 103 SER A N 1
ATOM 822 C CA . SER A 1 103 ? -3.227 -10.750 -7.417 1.00 94.19 103 SER A CA 1
ATOM 823 C C . SER A 1 103 ? -4.430 -10.197 -8.166 1.00 94.19 103 SER A C 1
ATOM 825 O O . SER A 1 103 ? -5.383 -9.735 -7.543 1.00 94.19 103 SER A O 1
ATOM 827 N N . LYS A 1 104 ? -4.432 -10.308 -9.501 1.00 93.00 104 LYS A N 1
ATOM 828 C CA . LYS A 1 104 ? -5.470 -9.746 -10.387 1.00 93.00 104 LYS A CA 1
ATOM 829 C C . LYS A 1 104 ? -6.900 -10.085 -9.948 1.00 93.00 104 LYS A C 1
ATOM 831 O O . LYS A 1 104 ? -7.736 -9.196 -9.801 1.00 93.00 104 LYS A O 1
ATOM 836 N N . TRP A 1 105 ? -7.189 -11.367 -9.717 1.00 95.06 105 TRP A N 1
ATOM 837 C CA . TRP A 1 105 ? -8.536 -11.816 -9.346 1.00 95.06 105 TRP A CA 1
ATOM 838 C C . TRP A 1 105 ? -8.914 -11.426 -7.921 1.00 95.06 105 TRP A C 1
ATOM 840 O O . TRP A 1 105 ? -10.038 -10.987 -7.683 1.00 95.06 105 TRP A O 1
ATOM 850 N N . LYS A 1 106 ? -7.970 -11.530 -6.977 1.00 93.94 106 LYS A N 1
ATOM 851 C CA . LYS A 1 106 ? -8.219 -11.127 -5.590 1.00 93.94 106 LYS A CA 1
ATOM 852 C C . LYS A 1 106 ? -8.480 -9.629 -5.495 1.00 93.94 106 LYS A C 1
ATOM 854 O O . LYS A 1 106 ? -9.419 -9.232 -4.818 1.00 93.94 106 LYS A O 1
ATOM 859 N N . ILE A 1 107 ? -7.699 -8.817 -6.205 1.00 94.56 107 ILE A N 1
ATOM 860 C CA . ILE A 1 107 ? -7.878 -7.365 -6.285 1.00 94.56 107 ILE A CA 1
ATOM 861 C C . ILE A 1 107 ? -9.274 -7.047 -6.824 1.00 94.56 107 ILE A C 1
ATOM 863 O O . ILE A 1 107 ? -10.035 -6.338 -6.172 1.00 94.56 107 ILE A O 1
ATOM 867 N N . ARG A 1 108 ? -9.656 -7.650 -7.956 1.00 94.25 108 ARG A N 1
ATOM 868 C CA . ARG A 1 108 ? -10.968 -7.422 -8.577 1.00 94.25 108 ARG A CA 1
ATOM 869 C C . ARG A 1 108 ? -12.147 -7.730 -7.646 1.00 94.25 108 ARG A C 1
ATOM 871 O O . ARG A 1 108 ? -13.149 -7.029 -7.705 1.00 94.25 108 ARG A O 1
ATOM 878 N N . LEU A 1 109 ? -12.047 -8.774 -6.821 1.00 93.56 109 LEU A N 1
ATOM 879 C CA . LEU A 1 109 ? -13.160 -9.248 -5.989 1.00 93.56 109 LEU A CA 1
ATOM 880 C C . LEU A 1 109 ? -13.157 -8.674 -4.564 1.00 93.56 109 LEU A C 1
ATOM 882 O O . LEU A 1 109 ? -14.220 -8.436 -3.997 1.00 93.56 109 LEU A O 1
ATOM 886 N N . PHE A 1 110 ? -11.980 -8.459 -3.972 1.00 96.06 110 PHE A N 1
ATOM 887 C CA . PHE A 1 110 ? -11.841 -8.189 -2.539 1.00 96.06 110 PHE A CA 1
ATOM 888 C C . PHE A 1 110 ? -11.198 -6.843 -2.202 1.00 96.06 110 PHE A C 1
ATOM 890 O O . PHE A 1 110 ? -11.277 -6.444 -1.039 1.00 96.06 110 PHE A O 1
ATOM 897 N N . ALA A 1 111 ? -10.596 -6.121 -3.158 1.00 94.69 111 ALA A N 1
ATOM 898 C CA . ALA A 1 111 ? -9.882 -4.878 -2.843 1.00 94.69 111 ALA A CA 1
ATOM 899 C C . ALA A 1 111 ? -10.791 -3.838 -2.180 1.00 94.69 111 ALA A C 1
ATOM 901 O O . ALA A 1 111 ? -10.432 -3.308 -1.135 1.00 94.69 111 ALA A O 1
ATOM 902 N N . GLY A 1 112 ? -12.001 -3.614 -2.705 1.00 95.19 112 GLY A N 1
ATOM 903 C CA . GLY A 1 112 ? -12.943 -2.651 -2.120 1.00 95.19 112 GLY A CA 1
ATOM 904 C C . GLY A 1 112 ? -13.385 -3.016 -0.697 1.00 95.19 112 GLY A C 1
ATOM 905 O O . GLY A 1 112 ? -13.410 -2.161 0.189 1.00 95.19 112 GLY A O 1
ATOM 906 N N . LEU A 1 113 ? -13.671 -4.298 -0.450 1.00 94.38 113 LEU A N 1
ATOM 907 C CA . LEU A 1 113 ? -14.052 -4.792 0.878 1.00 94.38 113 LEU A CA 1
ATOM 908 C C . LEU A 1 113 ? -12.904 -4.638 1.882 1.00 94.38 113 LEU A C 1
ATOM 910 O O . LEU A 1 113 ? -13.118 -4.186 3.009 1.00 94.38 113 LEU A O 1
ATOM 914 N N . LEU A 1 114 ? -11.684 -4.989 1.469 1.00 94.31 114 LEU A N 1
ATOM 915 C CA . LEU A 1 114 ? -10.499 -4.910 2.313 1.00 94.31 114 LEU A CA 1
ATOM 916 C C . LEU A 1 114 ? -10.067 -3.456 2.564 1.00 94.31 114 LEU A C 1
ATOM 918 O O . LEU A 1 114 ? -9.705 -3.118 3.687 1.00 94.31 114 LEU A O 1
ATOM 922 N N . ALA A 1 115 ? -10.183 -2.579 1.568 1.00 95.31 115 ALA A N 1
ATOM 923 C CA . ALA A 1 115 ? -9.924 -1.148 1.706 1.00 95.31 115 ALA A CA 1
ATOM 924 C C . ALA A 1 115 ? -10.884 -0.503 2.712 1.00 95.31 115 ALA A C 1
ATOM 926 O O . ALA A 1 115 ? -10.454 0.211 3.617 1.00 95.31 115 ALA A O 1
ATOM 927 N N . ASN A 1 116 ? -12.181 -0.816 2.613 1.00 94.56 116 ASN A N 1
ATOM 928 C CA . ASN A 1 116 ? -13.161 -0.361 3.594 1.00 94.56 116 ASN A CA 1
ATOM 929 C C . ASN A 1 116 ? -12.844 -0.922 4.988 1.00 94.56 116 ASN A C 1
ATOM 931 O O . ASN A 1 116 ? -12.871 -0.189 5.971 1.00 94.56 116 ASN A O 1
ATOM 935 N N . TYR A 1 117 ? -12.463 -2.199 5.088 1.00 92.56 117 TYR A N 1
ATOM 936 C CA . TYR A 1 117 ? -12.001 -2.762 6.355 1.00 92.56 117 TYR A CA 1
ATOM 937 C C . TYR A 1 117 ? -10.822 -1.963 6.933 1.00 92.56 117 TYR A C 1
ATOM 939 O O . TYR A 1 117 ? -10.860 -1.601 8.106 1.00 92.56 117 TYR A O 1
ATOM 947 N N . PHE A 1 118 ? -9.816 -1.613 6.133 1.00 93.31 118 PHE A N 1
ATOM 948 C CA . PHE A 1 118 ? -8.683 -0.813 6.597 1.00 93.31 118 PHE A CA 1
ATOM 949 C C . PHE A 1 118 ? -9.070 0.601 7.033 1.00 93.31 118 PHE A C 1
ATOM 951 O O . PHE A 1 118 ? -8.613 1.027 8.091 1.00 93.31 118 PHE A O 1
ATOM 958 N N . LEU A 1 119 ? -9.970 1.281 6.318 1.00 92.19 119 LEU A N 1
ATOM 959 C CA . LEU A 1 119 ? -10.469 2.606 6.714 1.00 92.19 119 LEU A CA 1
ATOM 960 C C . LEU A 1 119 ? -11.064 2.627 8.126 1.00 92.19 119 LEU A C 1
ATOM 962 O O . LEU A 1 119 ? -10.859 3.579 8.871 1.00 92.19 119 LEU A O 1
ATOM 966 N N . TRP A 1 120 ? -11.775 1.568 8.511 1.00 90.75 120 TRP A N 1
ATOM 967 C CA . TRP A 1 120 ? -12.433 1.489 9.818 1.00 90.75 120 TRP A CA 1
ATOM 968 C C . TRP A 1 120 ? -11.560 0.891 10.931 1.00 90.75 120 TRP A C 1
ATOM 970 O O . TRP A 1 120 ? -11.964 0.903 12.096 1.00 90.75 120 TRP A O 1
ATOM 980 N N . HIS A 1 121 ? -10.389 0.336 10.600 1.00 88.75 121 HIS A N 1
ATOM 981 C CA . HIS A 1 121 ? -9.584 -0.442 11.552 1.00 88.75 121 HIS A CA 1
ATOM 982 C C . HIS A 1 121 ? -8.107 -0.032 11.640 1.00 88.75 121 HIS A C 1
ATOM 984 O O . HIS A 1 121 ? -7.412 -0.522 12.532 1.00 88.75 121 HIS A O 1
ATOM 990 N N . ILE A 1 122 ? -7.625 0.855 10.767 1.00 89.94 122 ILE A N 1
ATOM 991 C CA . ILE A 1 122 ? -6.254 1.378 10.770 1.00 89.94 122 ILE A CA 1
ATOM 992 C C . ILE A 1 122 ? -6.278 2.869 11.117 1.00 89.94 122 ILE A C 1
ATOM 994 O O . ILE A 1 122 ? -7.131 3.618 10.650 1.00 89.94 122 ILE A O 1
ATOM 998 N N . GLN A 1 123 ? -5.332 3.308 11.950 1.00 90.50 123 GLN A N 1
ATOM 999 C CA . GLN A 1 123 ? -5.154 4.729 12.260 1.00 90.50 123 GLN A CA 1
ATOM 1000 C C . GLN A 1 123 ? -4.616 5.497 11.037 1.00 90.50 123 GLN A C 1
ATOM 1002 O O . GLN A 1 123 ? -3.770 4.956 10.321 1.00 90.50 123 GLN A O 1
ATOM 1007 N N . PRO A 1 124 ? -5.005 6.769 10.820 1.00 88.81 124 PRO A N 1
ATOM 1008 C CA . PRO A 1 124 ? -4.563 7.547 9.657 1.00 88.81 124 PRO A CA 1
ATOM 1009 C C . PRO A 1 124 ? -3.037 7.619 9.494 1.00 88.81 124 PRO A C 1
ATOM 1011 O O . PRO A 1 124 ? -2.521 7.405 8.400 1.00 88.81 124 PRO A O 1
ATOM 1014 N N . SER A 1 125 ? -2.300 7.829 10.590 1.00 88.12 125 SER A N 1
ATOM 1015 C CA . SER A 1 125 ? -0.829 7.853 10.597 1.00 88.12 125 SER A CA 1
ATOM 1016 C C . SER A 1 125 ? -0.225 6.538 10.104 1.00 88.12 125 SER A C 1
ATOM 1018 O O . SER A 1 125 ? 0.691 6.531 9.282 1.00 88.12 125 SER A O 1
ATOM 1020 N N . LYS A 1 126 ? -0.779 5.409 10.559 1.00 90.38 126 LYS A N 1
ATOM 1021 C CA . LYS A 1 126 ? -0.341 4.078 10.141 1.00 90.38 126 LYS A CA 1
ATOM 1022 C C . LYS A 1 126 ? -0.649 3.824 8.668 1.00 90.38 126 LYS A C 1
ATOM 1024 O O . LYS A 1 126 ? 0.169 3.229 7.977 1.00 90.38 126 LYS A O 1
ATOM 1029 N N . LEU A 1 127 ? -1.799 4.289 8.186 1.00 91.62 127 LEU A N 1
ATOM 1030 C CA . LEU A 1 127 ? -2.188 4.142 6.787 1.00 91.62 127 LEU A CA 1
ATOM 1031 C C . LEU A 1 127 ? -1.220 4.878 5.851 1.00 91.62 127 LEU A C 1
ATOM 1033 O O . LEU A 1 127 ? -0.748 4.294 4.877 1.00 91.62 127 LEU A O 1
ATOM 1037 N N . ILE A 1 128 ? -0.878 6.127 6.175 1.00 89.12 128 ILE A N 1
ATOM 1038 C CA . ILE A 1 128 ? 0.107 6.905 5.415 1.00 89.12 128 ILE A CA 1
ATOM 1039 C C . ILE A 1 128 ? 1.481 6.235 5.451 1.00 89.12 128 ILE A C 1
ATOM 1041 O O . ILE A 1 128 ? 2.097 6.077 4.402 1.00 89.12 128 ILE A O 1
ATOM 1045 N N . GLN A 1 129 ? 1.927 5.752 6.617 1.00 89.31 129 GLN A N 1
ATOM 1046 C CA . GLN A 1 129 ? 3.194 5.023 6.728 1.00 89.31 129 GLN A CA 1
ATOM 1047 C C . GLN A 1 129 ? 3.250 3.814 5.779 1.00 89.31 129 GLN A C 1
ATOM 1049 O O . GLN A 1 129 ? 4.236 3.633 5.071 1.00 89.31 129 GLN A O 1
ATOM 1054 N N . LEU A 1 130 ? 2.189 3.000 5.744 1.00 91.25 130 LEU A N 1
ATOM 1055 C CA . LEU A 1 130 ? 2.104 1.845 4.844 1.00 91.25 130 LEU A CA 1
ATOM 1056 C C . LEU A 1 130 ? 2.095 2.273 3.372 1.00 91.25 130 LEU A C 1
ATOM 1058 O O . LEU A 1 130 ? 2.715 1.623 2.541 1.00 91.25 130 LEU A O 1
ATOM 1062 N N . THR A 1 131 ? 1.426 3.380 3.059 1.00 90.31 131 THR A N 1
ATOM 1063 C CA . THR A 1 131 ? 1.335 3.918 1.695 1.00 90.31 131 THR A CA 1
ATOM 1064 C C . THR A 1 131 ? 2.696 4.404 1.187 1.00 90.31 131 THR A C 1
ATOM 1066 O O . THR A 1 131 ? 3.091 4.073 0.072 1.00 90.31 131 THR A O 1
ATOM 1069 N N . ILE A 1 132 ? 3.445 5.131 2.023 1.00 88.06 132 ILE A N 1
ATOM 1070 C CA . ILE A 1 132 ? 4.820 5.561 1.725 1.00 88.06 132 ILE A CA 1
ATOM 1071 C C . ILE A 1 132 ? 5.719 4.340 1.518 1.00 88.06 132 ILE A C 1
ATOM 1073 O O . ILE A 1 132 ? 6.478 4.292 0.555 1.00 88.06 132 ILE A O 1
ATOM 1077 N N . TYR A 1 133 ? 5.598 3.336 2.388 1.00 87.75 133 TYR A N 1
ATOM 1078 C CA . TYR A 1 133 ? 6.367 2.101 2.275 1.00 87.75 133 TYR A CA 1
ATOM 1079 C C . TYR A 1 133 ? 6.081 1.350 0.965 1.00 87.75 133 TYR A C 1
ATOM 1081 O O . TYR A 1 133 ? 7.011 0.919 0.291 1.00 87.75 133 TYR A O 1
ATOM 1089 N N . ILE A 1 134 ? 4.811 1.255 0.555 1.00 89.00 134 ILE A N 1
ATOM 1090 C CA . ILE A 1 134 ? 4.435 0.679 -0.744 1.00 89.00 134 ILE A CA 1
ATOM 1091 C C . ILE A 1 134 ? 5.111 1.446 -1.882 1.00 89.00 134 ILE A C 1
ATOM 1093 O O . ILE A 1 134 ? 5.708 0.827 -2.753 1.00 89.00 134 ILE A O 1
ATOM 1097 N N . ASN A 1 135 ? 5.073 2.781 -1.864 1.00 85.31 135 ASN A N 1
ATOM 1098 C CA . ASN A 1 135 ? 5.730 3.588 -2.895 1.00 85.31 135 ASN A CA 1
ATOM 1099 C C . ASN A 1 135 ? 7.250 3.316 -2.957 1.00 85.31 135 ASN A C 1
ATOM 1101 O O . ASN A 1 135 ? 7.813 3.169 -4.039 1.00 85.31 135 ASN A O 1
ATOM 1105 N N . GLN A 1 136 ? 7.899 3.141 -1.803 1.00 81.88 136 GLN A N 1
ATOM 1106 C CA . GLN A 1 136 ? 9.323 2.805 -1.732 1.00 81.88 136 GLN A CA 1
ATOM 1107 C C . GLN A 1 136 ? 9.642 1.415 -2.305 1.00 81.88 136 GLN A C 1
ATOM 1109 O O . GLN A 1 136 ? 10.564 1.305 -3.108 1.00 81.88 136 GLN A O 1
ATOM 1114 N N . ILE A 1 137 ? 8.882 0.365 -1.957 1.00 79.56 137 ILE A N 1
ATOM 1115 C CA . ILE A 1 137 ? 9.105 -0.981 -2.530 1.00 79.56 137 ILE A CA 1
ATOM 1116 C C . ILE A 1 137 ? 8.840 -0.994 -4.035 1.00 79.56 137 ILE A C 1
ATOM 1118 O O . ILE A 1 137 ? 9.512 -1.702 -4.783 1.00 79.56 137 ILE A O 1
ATOM 1122 N N . ASN A 1 138 ? 7.838 -0.232 -4.479 1.00 76.12 138 ASN A N 1
ATOM 1123 C CA . ASN A 1 138 ? 7.438 -0.175 -5.878 1.00 76.12 138 ASN A CA 1
ATOM 1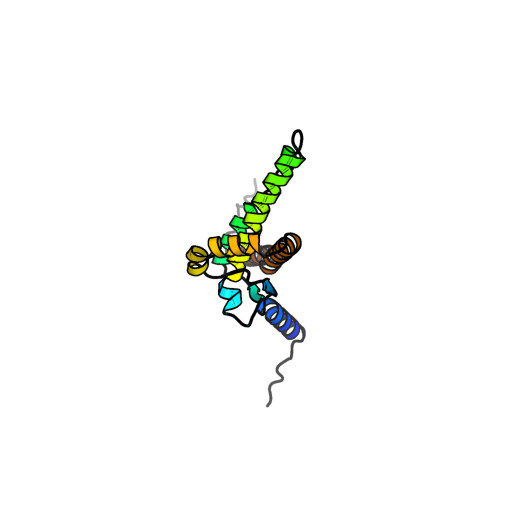124 C C . ASN A 1 138 ? 8.567 0.323 -6.792 1.00 76.12 138 ASN A C 1
ATOM 1126 O O . ASN A 1 138 ? 8.511 0.027 -7.982 1.00 76.12 138 ASN A O 1
ATOM 1130 N N . ASN A 1 139 ? 9.538 1.073 -6.243 1.00 72.00 139 ASN A N 1
ATOM 1131 C CA . ASN A 1 139 ? 10.765 1.571 -6.872 1.00 72.00 139 ASN A CA 1
ATOM 1132 C C . ASN A 1 139 ? 10.677 1.764 -8.401 1.00 72.00 139 ASN A C 1
ATOM 1134 O O . ASN A 1 139 ? 11.485 1.263 -9.188 1.00 72.00 139 ASN A O 1
ATOM 1138 N N . LEU A 1 140 ? 9.645 2.500 -8.829 1.00 67.81 140 LEU A N 1
ATOM 1139 C CA . LEU A 1 140 ? 9.368 2.759 -10.243 1.00 67.81 140 LEU A CA 1
ATOM 1140 C C . LEU A 1 140 ? 10.516 3.524 -10.905 1.00 67.81 140 LEU A C 1
ATOM 1142 O O . LEU A 1 140 ? 10.760 3.347 -12.095 1.00 67.81 140 LEU A O 1
ATOM 1146 N N . GLY A 1 141 ? 11.227 4.352 -10.134 1.00 67.62 141 GLY A N 1
ATOM 1147 C CA . GLY A 1 141 ? 12.391 5.099 -10.600 1.00 67.62 141 GLY A CA 1
ATOM 1148 C C . GLY A 1 141 ? 13.511 4.181 -11.083 1.00 67.62 141 GLY A C 1
ATOM 1149 O O . GLY A 1 141 ? 13.993 4.358 -12.204 1.00 67.62 141 GLY A O 1
ATOM 1150 N N . ASP A 1 142 ? 13.866 3.159 -10.305 1.00 71.50 142 ASP A N 1
ATOM 1151 C CA . ASP A 1 142 ? 14.908 2.206 -10.699 1.00 71.50 142 ASP A CA 1
ATOM 1152 C C . ASP A 1 142 ? 14.441 1.293 -11.834 1.00 71.50 142 ASP A C 1
ATOM 1154 O O . ASP A 1 142 ? 15.217 0.980 -12.743 1.00 71.50 142 ASP A O 1
ATOM 1158 N N . PHE A 1 143 ? 13.155 0.930 -11.857 1.00 72.56 143 PHE A N 1
ATOM 1159 C CA . PHE A 1 143 ? 12.575 0.167 -12.961 1.00 72.56 143 PHE A CA 1
ATOM 1160 C C . PHE A 1 143 ? 12.625 0.945 -14.289 1.00 72.56 143 PHE A C 1
ATOM 1162 O O . PHE A 1 143 ? 13.109 0.431 -15.299 1.00 72.56 143 PHE A O 1
ATOM 1169 N N . ILE A 1 144 ? 12.201 2.213 -14.290 1.00 76.31 144 ILE A N 1
ATOM 1170 C CA . ILE A 1 144 ? 12.259 3.096 -15.466 1.00 76.31 144 ILE A CA 1
ATOM 1171 C C . ILE A 1 144 ? 13.710 3.348 -15.883 1.00 76.31 144 ILE A C 1
ATOM 1173 O O . ILE A 1 144 ? 14.021 3.320 -17.075 1.00 76.31 144 ILE A O 1
ATOM 1177 N N . SER A 1 145 ? 14.608 3.562 -14.920 1.00 79.00 145 SER A N 1
ATOM 1178 C CA . SER A 1 145 ? 16.034 3.769 -15.188 1.00 79.00 145 SER A CA 1
ATOM 1179 C C . SER A 1 145 ? 16.666 2.540 -15.842 1.00 79.00 145 SER A C 1
ATOM 1181 O O . SER A 1 145 ? 17.409 2.676 -16.815 1.00 79.00 145 SER A O 1
ATOM 1183 N N . SER A 1 146 ? 16.296 1.341 -15.389 1.00 79.81 146 SER A N 1
ATOM 1184 C CA . SER A 1 146 ? 16.734 0.072 -15.979 1.00 79.81 146 SER A CA 1
ATOM 1185 C C . SER A 1 146 ? 16.203 -0.112 -17.404 1.00 79.81 146 SER A C 1
ATOM 1187 O O . SER A 1 146 ? 16.971 -0.440 -18.309 1.00 79.81 146 SER A O 1
ATOM 1189 N N . ILE A 1 147 ? 14.918 0.183 -17.649 1.00 80.94 147 ILE A N 1
ATOM 1190 C CA . ILE A 1 147 ? 14.331 0.166 -19.001 1.00 80.94 147 ILE A CA 1
ATOM 1191 C C . ILE A 1 147 ? 15.047 1.160 -19.916 1.00 80.94 147 ILE A C 1
ATOM 1193 O O . ILE A 1 147 ? 15.380 0.827 -21.055 1.00 80.94 147 ILE A O 1
ATOM 1197 N N . ARG A 1 148 ? 15.302 2.382 -19.435 1.00 79.75 148 ARG A N 1
ATOM 1198 C CA . ARG A 1 148 ? 16.014 3.408 -20.200 1.00 79.75 148 ARG A CA 1
ATOM 1199 C C . ARG A 1 148 ? 17.421 2.945 -20.557 1.00 79.75 148 ARG A C 1
ATOM 1201 O O . ARG A 1 148 ? 17.807 3.108 -21.709 1.00 79.75 148 ARG A O 1
ATOM 1208 N N . LEU A 1 149 ? 18.159 2.354 -19.616 1.00 82.44 149 LEU A N 1
ATOM 1209 C CA . LEU A 1 149 ? 19.495 1.816 -19.872 1.00 82.44 149 LEU A CA 1
ATOM 1210 C C . LEU A 1 149 ? 19.444 0.724 -20.949 1.00 82.44 149 LEU A C 1
ATOM 1212 O O . LEU A 1 149 ? 20.148 0.831 -21.948 1.00 82.44 149 LEU A O 1
ATOM 1216 N N . MET A 1 150 ? 18.536 -0.249 -20.820 1.00 79.56 150 MET A N 1
ATOM 1217 C CA . MET A 1 150 ? 18.330 -1.296 -21.831 1.00 79.56 150 MET A CA 1
ATOM 1218 C C . MET A 1 150 ? 17.931 -0.732 -23.203 1.00 79.56 150 MET A C 1
ATOM 1220 O O . MET A 1 150 ? 18.354 -1.246 -24.238 1.00 79.56 150 MET A O 1
ATOM 1224 N N . SER A 1 151 ? 17.125 0.334 -23.231 1.00 73.75 151 SER A N 1
ATOM 1225 C CA . SER A 1 151 ? 16.736 1.021 -24.465 1.00 73.75 151 SER A CA 1
ATOM 1226 C C . SER A 1 151 ? 17.882 1.829 -25.077 1.00 73.75 151 SER A C 1
ATOM 1228 O O . SER A 1 151 ? 17.948 1.937 -26.299 1.00 73.75 151 SE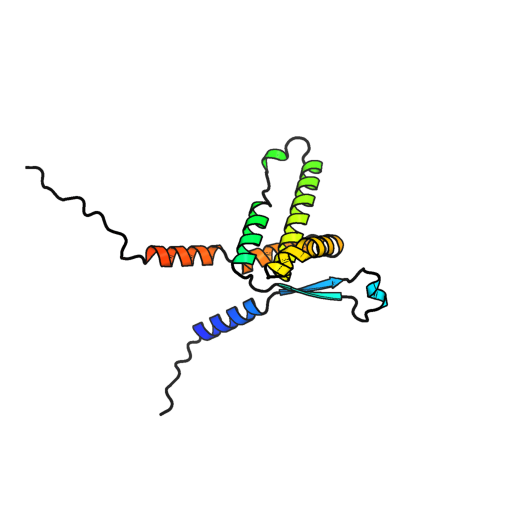R A O 1
ATOM 1230 N N . ALA A 1 152 ? 18.765 2.410 -24.264 1.00 69.19 152 ALA A N 1
ATOM 1231 C CA . ALA A 1 152 ? 19.922 3.181 -24.715 1.00 69.19 152 ALA A CA 1
ATOM 1232 C C . ALA A 1 152 ? 21.052 2.276 -25.232 1.00 69.19 152 ALA A C 1
ATOM 1234 O O . ALA A 1 152 ? 21.771 2.658 -26.149 1.00 69.19 152 ALA A O 1
ATOM 1235 N N . THR A 1 153 ? 21.162 1.043 -24.726 1.00 59.50 153 THR A N 1
ATOM 1236 C CA . THR A 1 153 ? 22.060 0.002 -25.263 1.00 59.50 153 THR A CA 1
ATOM 1237 C C . THR A 1 153 ? 21.589 -0.557 -26.615 1.00 59.50 153 THR A C 1
ATOM 1239 O O . THR A 1 153 ? 22.207 -1.469 -27.161 1.00 59.50 153 THR A O 1
ATOM 1242 N N . ARG A 1 154 ? 20.518 -0.015 -27.212 1.00 59.12 154 ARG A N 1
ATOM 1243 C CA . ARG A 1 154 ? 20.085 -0.364 -28.569 1.00 59.12 154 ARG A CA 1
ATOM 1244 C C . ARG A 1 154 ? 21.085 0.206 -29.593 1.00 59.12 154 ARG A C 1
ATOM 1246 O O . ARG A 1 154 ? 20.840 1.227 -30.224 1.00 59.12 154 ARG A O 1
ATOM 1253 N N . THR A 1 155 ? 22.208 -0.490 -29.779 1.00 58.00 155 THR A N 1
ATOM 1254 C CA . THR A 1 155 ? 23.288 -0.208 -30.751 1.00 58.00 155 THR A CA 1
ATOM 1255 C C . THR A 1 155 ? 22.844 -0.280 -32.215 1.00 58.00 155 THR A C 1
ATOM 1257 O O . THR A 1 155 ? 23.609 0.054 -33.113 1.00 58.00 155 THR A O 1
ATOM 1260 N N . THR A 1 156 ? 21.603 -0.698 -32.470 1.00 58.75 156 THR A N 1
ATOM 1261 C CA . THR A 1 156 ? 21.009 -0.849 -33.803 1.00 58.75 156 THR A CA 1
ATOM 1262 C C . THR A 1 156 ? 20.095 0.315 -34.192 1.00 58.75 156 THR A C 1
ATOM 1264 O O . THR A 1 156 ? 19.397 0.220 -35.201 1.00 58.75 156 THR A O 1
ATOM 1267 N N . ALA A 1 157 ? 20.030 1.395 -33.401 1.00 59.09 157 ALA A N 1
ATOM 1268 C CA . ALA A 1 157 ? 19.358 2.611 -33.849 1.00 59.09 157 ALA A CA 1
ATOM 1269 C C . ALA A 1 157 ? 20.128 3.169 -35.066 1.00 59.09 157 ALA A C 1
ATOM 1271 O O . ALA A 1 157 ? 21.323 3.441 -34.938 1.00 59.09 157 ALA A O 1
ATOM 1272 N N . PRO A 1 158 ? 19.499 3.303 -36.249 1.00 53.56 158 PRO A N 1
ATOM 1273 C CA . PRO A 1 158 ? 20.198 3.751 -37.445 1.00 53.56 158 PRO A CA 1
ATOM 1274 C C . PRO A 1 158 ? 20.686 5.185 -37.233 1.00 53.56 158 PRO A C 1
ATOM 1276 O O . PRO A 1 158 ? 19.890 6.118 -37.129 1.00 53.56 158 PRO A O 1
ATOM 1279 N N . HIS A 1 159 ? 22.003 5.362 -37.158 1.00 56.47 159 HIS A N 1
ATOM 1280 C CA . HIS A 1 159 ? 22.616 6.679 -37.228 1.00 56.47 159 HIS A CA 1
ATOM 1281 C C . HIS A 1 159 ? 22.419 7.187 -38.661 1.00 56.47 159 HIS A C 1
ATOM 1283 O O . HIS A 1 159 ? 22.932 6.583 -39.604 1.00 56.47 159 HIS A O 1
ATOM 1289 N N . ARG A 1 160 ? 21.623 8.246 -38.856 1.00 64.94 160 ARG A N 1
ATOM 1290 C CA . ARG A 1 160 ? 21.514 8.894 -40.168 1.00 64.94 160 ARG A CA 1
ATOM 1291 C C . ARG A 1 160 ? 22.864 9.530 -40.493 1.00 64.94 160 ARG A C 1
ATOM 1293 O O . ARG A 1 160 ? 23.213 10.562 -39.934 1.00 64.94 160 ARG A O 1
ATOM 1300 N N . ILE A 1 161 ? 23.614 8.888 -41.385 1.00 58.31 161 ILE A N 1
ATOM 1301 C CA . ILE A 1 161 ? 24.789 9.463 -42.039 1.00 58.31 161 ILE A CA 1
ATOM 1302 C C . ILE A 1 161 ? 24.239 10.383 -43.130 1.00 58.31 161 ILE A C 1
ATOM 1304 O O . ILE A 1 161 ? 24.082 9.969 -44.276 1.00 58.31 161 ILE A O 1
ATOM 1308 N N . GLU A 1 162 ? 23.820 11.593 -42.765 1.00 66.25 162 GLU A N 1
ATOM 1309 C CA . GLU A 1 162 ? 23.524 12.602 -43.779 1.00 66.25 162 GLU A CA 1
ATOM 1310 C C . GLU A 1 162 ? 24.849 13.075 -44.386 1.00 66.25 162 GLU A C 1
ATOM 1312 O O . GLU A 1 162 ? 25.809 13.416 -43.696 1.00 66.25 162 GLU A O 1
ATOM 1317 N N . THR A 1 163 ? 24.894 12.950 -45.706 1.00 53.41 163 THR A N 1
ATOM 1318 C CA . THR A 1 163 ? 26.014 13.083 -46.627 1.00 53.41 163 THR A CA 1
ATOM 1319 C C . THR A 1 163 ? 26.878 14.316 -46.363 1.00 53.41 163 THR A C 1
ATOM 1321 O O . THR A 1 163 ? 26.439 15.448 -46.549 1.00 53.41 163 THR A O 1
ATOM 1324 N N . ALA A 1 164 ? 28.153 14.095 -46.040 1.00 56.69 164 ALA A N 1
ATOM 1325 C CA . ALA A 1 164 ? 29.196 15.072 -46.319 1.00 56.69 164 ALA A CA 1
ATOM 1326 C C . ALA A 1 164 ? 29.357 15.163 -47.845 1.00 56.69 164 ALA A C 1
ATOM 1328 O O . ALA A 1 164 ? 30.042 14.343 -48.452 1.00 56.69 164 ALA A O 1
ATOM 1329 N N . ALA A 1 165 ? 28.682 16.124 -48.470 1.00 55.03 165 ALA A N 1
ATOM 1330 C CA . ALA A 1 165 ? 29.061 16.606 -49.790 1.00 55.03 165 ALA A CA 1
ATOM 1331 C C . ALA A 1 165 ? 29.794 17.940 -49.581 1.00 55.03 165 ALA A C 1
ATOM 1333 O O . ALA A 1 165 ? 29.200 18.854 -49.001 1.00 55.03 165 ALA A O 1
ATOM 1334 N N . PRO A 1 166 ? 31.077 18.061 -49.967 1.00 59.75 166 PRO A N 1
ATOM 1335 C CA . PRO A 1 166 ? 31.744 19.353 -49.982 1.00 59.75 166 PRO A CA 1
ATOM 1336 C C . PRO A 1 166 ? 31.046 20.241 -51.018 1.00 59.75 166 PRO A C 1
ATOM 1338 O O . PRO A 1 166 ? 30.760 19.797 -52.127 1.00 59.75 166 PRO A O 1
ATOM 1341 N N . ALA A 1 167 ? 30.719 21.469 -50.623 1.00 55.22 167 ALA A N 1
ATOM 1342 C CA . ALA A 1 167 ? 30.324 22.500 -51.568 1.00 55.22 167 ALA A CA 1
ATOM 1343 C C . ALA A 1 167 ? 31.585 22.952 -52.318 1.00 55.22 167 ALA A C 1
ATOM 1345 O O . ALA A 1 167 ? 32.532 23.415 -51.676 1.00 55.22 167 ALA A O 1
ATOM 1346 N N . ASP A 1 168 ? 31.582 22.739 -53.635 1.00 55.22 168 ASP A N 1
ATOM 1347 C CA . ASP A 1 168 ? 32.527 23.319 -54.596 1.00 55.22 168 ASP A CA 1
ATOM 1348 C C . ASP A 1 168 ? 32.427 24.855 -54.638 1.00 55.22 168 ASP A C 1
ATOM 1350 O O . ASP A 1 168 ? 31.296 25.387 -54.495 1.00 55.22 168 ASP A O 1
#

Foldseek 3Di:
DDPPPPDDVVVVVVVVVVVVLQQFDKDKWADPDPCCVVDPDRIDIFGQHQADPVLLVVLVVLVVVLDDDPPPCPPPNPVVVVVSLVVSLLSLLLNLLSRRQRDDVCNVPCSNVSSVVCSVTPDSVVSVVSSVVNVVSSPVVVVVVVVVVVVVPPPVPDDPPDDPDDDD

Sequence (168 aa):
MFENLNFDPRRAEMHEADVLINRGVQFTVPKRSILRYFSKQKLRTFTIEQPYLGTLDTLSHLFLSIEFNEEMLSENALAEAKRITAESAKKCAMAVAVSVLNSKWKIRLFAGLLANYFLWHIQPSKLIQLTIYINQINNLGDFISSIRLMSATRTTAPHRIETAAPAD